Protein AF-A0A196Q5T7-F1 (afdb_monomer_lite)

Radius of gyration: 13.37 Å; chains: 1; bounding box: 36×23×31 Å

Foldseek 3Di:
DDDDDDDDDAADDADFDDKDFLQHLVLVCVVPCVVDDVVLSVCSVPPVLRIDGHDPPDDPDNDDLVRDADPHGRVVSNVSSVVSCVVSVD

Secondary structure (DSSP, 8-state):
------------PPP-SSEEESS-HHHHHHTTGGGS-HHHHHHHHH-TTTEEE--TT---TT--TTT---SS-HHHHHHHHHHHHHHHT-

pLDDT: mean 80.04, std 20.1, range [26.45, 97.0]

Sequence (90 aa):
MNVRFATIPCTKSLFLEGTKHVVPLPWVWDRGAREWLGQKRRSIANDPVNLLPVKASLSKGAEGPDEWLPPLGECGYVARFVRVVKSYYL

Structure (mmCIF, N/CA/C/O backbone):
data_AF-A0A196Q5T7-F1
#
_entry.id   AF-A0A196Q5T7-F1
#
loop_
_atom_site.group_PDB
_atom_site.id
_atom_site.type_symbol
_atom_site.label_atom_id
_atom_site.label_alt_id
_atom_site.label_comp_id
_atom_site.label_asym_id
_atom_site.label_entity_id
_atom_site.label_seq_id
_atom_site.pdbx_PDB_ins_code
_atom_site.Cartn_x
_atom_site.Cartn_y
_atom_site.Cartn_z
_atom_site.occupancy
_atom_site.B_iso_or_equiv
_atom_site.auth_seq_id
_atom_site.auth_comp_id
_atom_site.auth_asym_id
_atom_site.auth_atom_id
_atom_site.pdbx_PDB_model_num
ATOM 1 N N . MET A 1 1 ? -19.961 -8.036 -9.616 1.00 32.47 1 MET A N 1
ATOM 2 C CA . MET A 1 1 ? -18.820 -7.188 -10.024 1.00 32.47 1 MET A CA 1
ATOM 3 C C . MET A 1 1 ? -17.724 -8.107 -10.537 1.00 32.47 1 MET A C 1
ATOM 5 O O . MET A 1 1 ? -17.127 -8.821 -9.745 1.00 32.47 1 MET A O 1
ATOM 9 N N . ASN A 1 2 ? -17.548 -8.181 -11.857 1.00 26.45 2 ASN A N 1
ATOM 10 C CA . ASN A 1 2 ? -16.562 -9.062 -12.487 1.00 26.45 2 ASN A CA 1
ATOM 11 C C . ASN A 1 2 ? -15.218 -8.336 -12.565 1.00 26.45 2 ASN A C 1
ATOM 13 O O . ASN A 1 2 ? -14.998 -7.553 -13.485 1.00 26.45 2 ASN A O 1
ATOM 17 N N . VAL A 1 3 ? -14.332 -8.588 -11.603 1.00 31.88 3 VAL A N 1
ATOM 18 C CA . VAL A 1 3 ? -12.934 -8.153 -11.696 1.00 31.88 3 VAL A CA 1
ATOM 19 C C . VAL A 1 3 ? -12.220 -9.145 -12.615 1.00 31.88 3 VAL A C 1
ATOM 21 O O . VAL A 1 3 ? -11.985 -10.292 -12.237 1.00 31.88 3 VAL A O 1
ATOM 24 N N . ARG A 1 4 ? -11.948 -8.741 -13.861 1.00 32.06 4 ARG A N 1
ATOM 25 C CA . ARG A 1 4 ? -11.133 -9.529 -14.793 1.00 32.06 4 ARG A CA 1
ATOM 26 C C . ARG A 1 4 ? -9.664 -9.298 -14.449 1.00 32.06 4 ARG A C 1
ATOM 28 O O . ARG A 1 4 ? -9.122 -8.243 -14.749 1.00 32.06 4 ARG A O 1
ATOM 35 N N . PHE A 1 5 ? -9.032 -10.281 -13.819 1.00 35.81 5 PHE A N 1
ATOM 36 C CA . PHE A 1 5 ? -7.585 -10.285 -13.625 1.00 35.81 5 PHE A CA 1
ATOM 37 C C . PHE A 1 5 ? -6.920 -10.665 -14.953 1.00 35.81 5 PHE A C 1
ATOM 39 O O . PHE A 1 5 ? -7.014 -11.812 -15.389 1.00 35.81 5 PHE A O 1
ATOM 46 N N . ALA A 1 6 ? -6.303 -9.692 -15.625 1.00 38.66 6 ALA A N 1
ATOM 47 C CA . ALA A 1 6 ? -5.448 -9.959 -16.775 1.00 38.66 6 ALA A CA 1
ATOM 48 C C . ALA A 1 6 ? -4.220 -10.761 -16.313 1.00 38.66 6 ALA A C 1
ATOM 50 O O . ALA A 1 6 ? -3.557 -10.407 -15.339 1.00 38.66 6 ALA A O 1
ATOM 51 N N . THR A 1 7 ? -3.940 -11.873 -16.986 1.00 40.09 7 THR A N 1
ATOM 52 C CA . THR A 1 7 ? -2.783 -12.733 -16.721 1.00 40.09 7 THR A CA 1
ATOM 53 C C . THR A 1 7 ? -1.538 -12.124 -17.367 1.00 40.09 7 THR A C 1
ATOM 55 O O . THR A 1 7 ? -1.385 -12.227 -18.584 1.00 40.09 7 THR A O 1
ATOM 58 N N . ILE A 1 8 ? -0.664 -11.489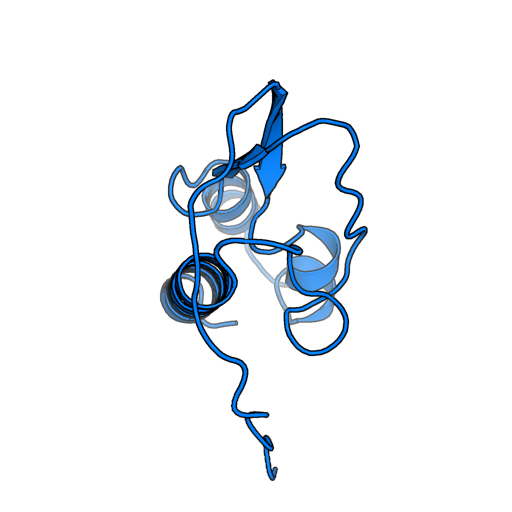 -16.578 1.00 48.06 8 ILE A N 1
ATOM 59 C CA . ILE A 1 8 ? 0.587 -10.871 -17.054 1.00 48.06 8 ILE A CA 1
ATOM 60 C C . ILE A 1 8 ? 1.799 -11.611 -16.441 1.00 48.06 8 ILE A C 1
ATOM 62 O O . ILE A 1 8 ? 1.746 -11.971 -15.260 1.00 48.06 8 ILE A O 1
ATOM 66 N N . PRO A 1 9 ? 2.866 -11.927 -17.210 1.00 49.78 9 PRO A N 1
ATOM 67 C CA . PRO A 1 9 ? 3.958 -12.783 -16.743 1.00 49.78 9 PRO A CA 1
ATOM 68 C C . PRO A 1 9 ? 4.945 -12.045 -15.820 1.00 49.78 9 PRO A C 1
ATOM 70 O O . PRO A 1 9 ? 5.433 -10.963 -16.133 1.00 49.78 9 PRO A O 1
ATOM 73 N N . CYS A 1 10 ? 5.304 -12.677 -14.698 1.00 47.91 10 CYS A N 1
ATOM 74 C CA . CYS A 1 10 ? 6.151 -12.097 -13.654 1.00 47.91 10 CYS A CA 1
ATOM 75 C C . CYS A 1 10 ? 7.659 -12.194 -13.982 1.00 47.91 10 CYS A C 1
ATOM 77 O O . CYS A 1 10 ? 8.205 -13.297 -13.973 1.00 47.91 10 CYS A O 1
ATOM 79 N N . THR A 1 11 ? 8.388 -11.075 -14.124 1.00 46.41 11 THR A N 1
ATOM 80 C CA . THR A 1 11 ? 9.872 -11.104 -14.094 1.00 46.41 11 THR A CA 1
ATOM 81 C C . THR A 1 11 ? 10.549 -9.879 -13.450 1.00 46.41 11 THR A C 1
ATOM 83 O O . THR A 1 11 ? 10.097 -8.751 -13.615 1.00 46.41 11 THR A O 1
ATOM 86 N N . LYS A 1 12 ? 11.658 -10.186 -12.739 1.00 46.31 12 LYS A N 1
ATOM 87 C CA . LYS A 1 12 ? 12.784 -9.404 -12.149 1.00 46.31 12 LYS A CA 1
ATOM 88 C C . LYS A 1 12 ? 12.520 -8.126 -11.315 1.00 46.31 12 LYS A C 1
ATOM 90 O O . LYS A 1 12 ? 11.512 -7.458 -11.439 1.00 46.31 12 LYS A O 1
ATOM 95 N N . SER A 1 13 ? 13.461 -7.850 -10.397 1.00 50.97 13 SER A N 1
ATOM 96 C CA . SER A 1 13 ? 13.403 -6.852 -9.306 1.00 50.97 13 SER A CA 1
ATOM 97 C C . SER A 1 13 ? 14.059 -5.507 -9.667 1.00 50.97 13 SER A C 1
ATOM 99 O O . SER A 1 13 ? 14.984 -5.463 -10.479 1.00 50.97 13 SER A O 1
ATOM 101 N N . LEU A 1 14 ? 13.596 -4.423 -9.034 1.00 53.03 14 LEU A N 1
ATOM 102 C CA . LEU A 1 14 ? 13.993 -3.031 -9.274 1.00 53.03 14 LEU A CA 1
ATOM 103 C C . LEU A 1 14 ? 15.038 -2.539 -8.240 1.00 53.03 14 LEU A C 1
ATOM 105 O O . LEU A 1 14 ? 14.860 -2.740 -7.043 1.00 53.03 14 LEU A O 1
ATOM 109 N N . PHE A 1 15 ? 16.098 -1.851 -8.689 1.00 41.59 15 PHE A N 1
ATOM 110 C CA . PHE A 1 15 ? 17.036 -1.066 -7.848 1.00 41.59 15 PHE A CA 1
ATOM 111 C C . PHE A 1 15 ? 16.476 0.351 -7.566 1.00 41.59 15 PHE A C 1
ATOM 113 O O . PHE A 1 15 ? 15.700 0.844 -8.379 1.00 41.59 15 PHE A O 1
ATOM 120 N N . LEU A 1 16 ? 16.850 1.003 -6.451 1.00 49.50 16 LEU A N 1
ATOM 121 C CA . LEU A 1 16 ? 16.014 1.973 -5.705 1.00 49.50 16 LEU A CA 1
ATOM 122 C C . LEU A 1 16 ? 16.590 3.411 -5.623 1.00 49.50 16 LEU A C 1
ATOM 124 O O . LEU A 1 16 ? 17.756 3.558 -5.282 1.00 49.50 16 LEU A O 1
ATOM 128 N N . GLU A 1 17 ? 15.758 4.451 -5.807 1.00 51.34 17 GLU A N 1
ATOM 129 C CA . GLU A 1 17 ? 16.024 5.872 -5.476 1.00 51.34 17 GLU A CA 1
ATOM 130 C C . GLU A 1 17 ? 14.721 6.594 -5.034 1.00 51.34 17 GLU A C 1
ATOM 132 O O . GLU A 1 17 ? 13.996 7.174 -5.847 1.00 51.34 17 GLU A O 1
ATOM 137 N N . GLY A 1 18 ? 14.414 6.548 -3.729 1.00 67.75 18 GLY A N 1
ATOM 138 C CA . GLY A 1 18 ? 13.249 7.196 -3.094 1.00 67.75 18 GLY A CA 1
ATOM 139 C C . GLY A 1 18 ? 12.138 6.228 -2.658 1.00 67.75 18 GLY A C 1
ATOM 140 O O . GLY A 1 18 ? 12.058 5.114 -3.157 1.00 67.75 18 GLY A O 1
ATOM 141 N N . THR A 1 19 ? 11.270 6.641 -1.724 1.00 78.44 19 THR A N 1
ATOM 142 C CA . THR A 1 19 ? 10.168 5.817 -1.175 1.00 78.44 19 THR A CA 1
ATOM 143 C C . THR A 1 19 ? 8.813 6.301 -1.687 1.00 78.44 19 THR A C 1
ATOM 145 O O . THR A 1 19 ? 8.517 7.494 -1.627 1.00 78.44 19 THR A O 1
ATOM 148 N N . LYS A 1 20 ? 7.964 5.388 -2.169 1.00 85.00 20 LYS A N 1
ATOM 149 C CA . LYS A 1 20 ? 6.594 5.679 -2.623 1.00 85.00 20 LYS A CA 1
ATOM 150 C C . LYS A 1 20 ? 5.578 4.774 -1.943 1.00 85.00 20 LYS A C 1
ATOM 152 O O . LYS A 1 20 ? 5.902 3.661 -1.528 1.00 85.00 20 LYS A O 1
ATOM 157 N N . HIS A 1 21 ? 4.332 5.239 -1.883 1.00 91.25 21 HIS A N 1
ATOM 158 C CA . HIS A 1 21 ? 3.219 4.411 -1.437 1.00 91.25 21 HIS A CA 1
ATOM 159 C C . HIS A 1 21 ? 2.829 3.382 -2.503 1.00 91.25 21 HIS A C 1
ATOM 161 O O . HIS A 1 21 ? 2.593 3.744 -3.658 1.00 91.25 21 HIS A O 1
ATOM 167 N N . VAL A 1 22 ? 2.729 2.112 -2.110 1.00 92.06 22 VAL A N 1
ATOM 168 C CA . VAL A 1 22 ? 2.229 1.014 -2.95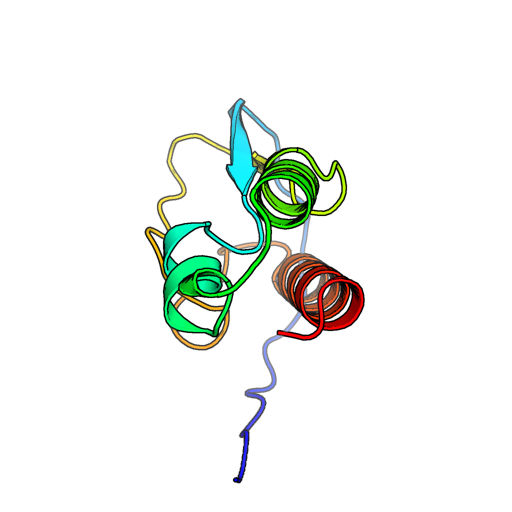1 1.00 92.06 22 VAL A CA 1
ATOM 169 C C . VAL A 1 22 ? 0.775 1.294 -3.318 1.00 92.06 22 VAL A C 1
ATOM 171 O O . VAL A 1 22 ? 0.450 1.376 -4.503 1.00 92.06 22 VAL A O 1
ATOM 174 N N . VAL A 1 23 ? -0.056 1.528 -2.300 1.00 94.00 23 VAL A N 1
ATOM 175 C CA . VAL A 1 23 ? -1.425 2.033 -2.409 1.00 94.00 23 VAL A CA 1
ATOM 176 C C . VAL A 1 23 ? -1.385 3.550 -2.181 1.00 94.00 23 VAL A C 1
ATOM 178 O O . VAL A 1 23 ? -1.101 3.991 -1.062 1.00 94.00 23 VAL A O 1
ATOM 181 N N . PRO A 1 24 ? -1.613 4.376 -3.216 1.00 93.94 24 PRO A N 1
ATOM 182 C CA . PRO A 1 24 ? -1.453 5.822 -3.099 1.00 93.94 24 PRO A CA 1
ATOM 183 C C . PRO A 1 24 ? -2.519 6.430 -2.179 1.00 93.94 24 PRO A 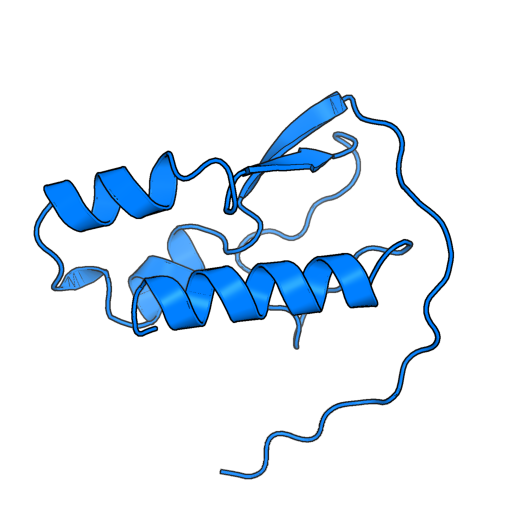C 1
ATOM 185 O O . PRO A 1 24 ? -3.679 6.029 -2.195 1.00 93.94 24 PRO A O 1
ATOM 188 N N . LEU A 1 25 ? -2.137 7.431 -1.381 1.00 93.81 25 LEU A N 1
ATOM 189 C CA . LEU A 1 25 ? -3.038 8.038 -0.392 1.00 93.81 25 LEU A CA 1
ATOM 190 C C . LEU A 1 25 ? -4.312 8.669 -0.991 1.00 93.81 25 LEU A C 1
ATOM 192 O O . LEU A 1 25 ? -5.361 8.519 -0.367 1.00 93.81 25 LEU A O 1
ATOM 196 N N . PRO A 1 26 ? -4.288 9.307 -2.180 1.00 93.56 26 PRO A N 1
ATOM 197 C CA . PRO A 1 26 ? -5.522 9.748 -2.837 1.00 93.56 26 PRO A CA 1
ATOM 198 C C . PRO A 1 26 ? -6.477 8.591 -3.179 1.00 93.56 26 PRO A C 1
ATOM 200 O O . PRO A 1 26 ? -7.669 8.683 -2.915 1.00 93.56 26 PRO A O 1
ATOM 203 N N . TRP A 1 27 ? -5.959 7.451 -3.650 1.00 95.38 27 TRP A N 1
ATOM 204 C CA . TRP A 1 27 ? -6.774 6.258 -3.930 1.00 95.38 27 TRP A CA 1
ATOM 205 C C . TRP A 1 27 ? -7.417 5.697 -2.660 1.00 95.38 27 TRP A C 1
ATOM 207 O O . TRP A 1 27 ? -8.588 5.329 -2.648 1.00 95.38 27 TRP A O 1
ATOM 217 N N . VAL A 1 28 ? -6.659 5.684 -1.560 1.00 95.75 28 VAL A N 1
ATOM 218 C CA . VAL A 1 28 ? -7.158 5.310 -0.228 1.00 95.75 28 VAL A CA 1
ATOM 219 C C . VAL A 1 28 ? -8.276 6.257 0.222 1.00 95.75 28 VAL A C 1
ATOM 221 O O . VAL A 1 28 ? -9.303 5.814 0.738 1.00 95.75 28 VAL A O 1
ATOM 224 N N . TRP A 1 29 ? -8.085 7.563 0.024 1.00 94.38 29 TRP A N 1
ATOM 225 C CA . TRP A 1 29 ? -9.043 8.607 0.386 1.00 94.38 29 TRP A CA 1
ATOM 226 C C . TRP A 1 29 ? -10.385 8.418 -0.321 1.00 94.38 29 TRP A C 1
ATOM 228 O O . TRP A 1 29 ? -11.430 8.402 0.334 1.00 94.38 29 TRP A O 1
ATOM 238 N N . ASP A 1 30 ? -10.350 8.202 -1.633 1.00 94.19 30 ASP A N 1
ATOM 239 C CA . ASP A 1 30 ? -11.545 8.059 -2.467 1.00 94.19 30 ASP A CA 1
ATOM 240 C C . ASP A 1 30 ? -12.311 6.753 -2.215 1.00 94.19 30 ASP A C 1
ATOM 242 O O . ASP A 1 30 ? -13.494 6.659 -2.534 1.00 94.19 30 ASP A O 1
ATOM 246 N N . ARG A 1 31 ? -11.675 5.768 -1.570 1.00 94.44 31 ARG A N 1
ATOM 247 C CA . ARG A 1 31 ? -12.260 4.454 -1.251 1.00 94.44 31 ARG A CA 1
ATOM 248 C C . ARG A 1 31 ? -12.648 4.282 0.216 1.00 94.44 31 ARG A C 1
ATOM 250 O O . ARG A 1 31 ? -12.708 3.173 0.729 1.00 94.44 31 ARG A O 1
ATOM 257 N N . GLY A 1 32 ? -12.953 5.389 0.891 1.00 92.19 32 GLY A N 1
ATOM 258 C CA . GLY A 1 32 ? -13.595 5.380 2.210 1.00 92.19 32 GLY A CA 1
ATOM 259 C C . GLY A 1 32 ? -12.709 5.834 3.365 1.00 92.19 32 GLY A C 1
ATOM 260 O O . GLY A 1 32 ? -13.205 5.998 4.479 1.00 92.19 32 GLY A O 1
ATOM 261 N N . ALA A 1 33 ? -11.424 6.123 3.132 1.00 94.56 33 ALA A N 1
ATOM 262 C CA . ALA A 1 33 ? -10.567 6.641 4.199 1.00 94.56 33 ALA A CA 1
ATOM 263 C C . ALA A 1 33 ? -10.871 8.093 4.603 1.00 94.56 33 ALA A C 1
ATOM 265 O O . ALA A 1 33 ? -10.377 8.545 5.638 1.00 94.56 33 ALA A O 1
ATOM 266 N N . ARG A 1 34 ? -11.706 8.805 3.831 1.00 94.00 34 ARG A N 1
ATOM 267 C CA . ARG A 1 34 ? -12.329 10.085 4.220 1.00 94.00 34 ARG A CA 1
ATOM 268 C C . ARG A 1 34 ? -12.980 10.013 5.604 1.00 94.00 34 ARG A C 1
ATOM 270 O O . ARG A 1 34 ? -12.736 10.883 6.434 1.00 94.00 34 ARG A O 1
ATOM 277 N N . GLU A 1 35 ? -13.693 8.920 5.870 1.00 95.56 35 GLU A N 1
ATOM 278 C CA . GLU A 1 35 ? -14.452 8.700 7.109 1.00 95.56 35 GLU A CA 1
ATOM 279 C C . GLU A 1 35 ? -13.605 8.109 8.244 1.00 95.56 35 GLU A C 1
ATOM 281 O O . GLU A 1 35 ? -14.071 7.905 9.365 1.00 95.56 35 GLU A O 1
ATOM 286 N N . TRP A 1 3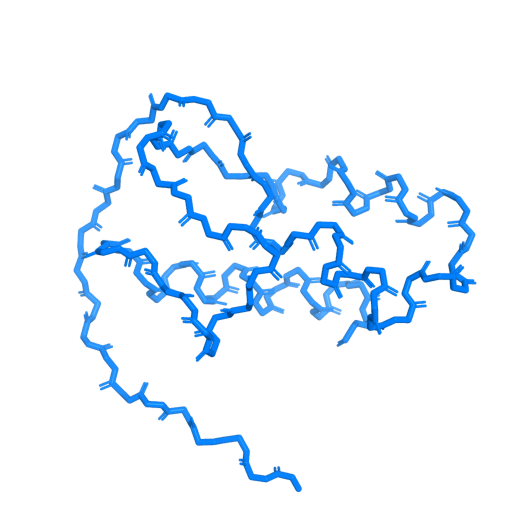6 ? -12.333 7.798 7.987 1.00 96.75 36 TRP A N 1
ATOM 287 C CA . TRP A 1 36 ? -11.476 7.225 9.012 1.00 96.75 36 TRP A CA 1
ATOM 288 C C . TRP A 1 36 ? -11.021 8.270 10.029 1.00 96.75 36 TRP A C 1
ATOM 290 O O . TRP A 1 36 ? -10.616 9.396 9.698 1.00 96.75 36 TRP A O 1
ATOM 300 N N . LEU A 1 37 ? -10.920 7.819 11.281 1.00 96.12 37 LEU A N 1
ATOM 301 C CA . LEU A 1 37 ? -10.180 8.529 12.317 1.00 96.12 37 LEU A CA 1
ATOM 302 C C . LEU A 1 37 ? -8.758 8.845 11.836 1.00 96.12 37 LEU A C 1
ATOM 304 O O . LEU A 1 37 ? -8.099 8.035 11.174 1.00 96.12 37 LEU A O 1
ATOM 308 N N . GLY A 1 38 ? -8.253 10.020 12.219 1.00 94.44 38 GLY A N 1
ATOM 309 C CA . GLY A 1 38 ? -6.931 10.491 11.797 1.00 94.44 38 GLY A CA 1
ATOM 310 C C . GLY A 1 38 ? -5.791 9.528 12.152 1.00 94.44 38 GLY A C 1
ATOM 311 O O . GLY A 1 38 ? -4.811 9.448 11.418 1.00 94.44 38 GLY A O 1
ATOM 312 N N . GLN A 1 39 ? -5.928 8.747 13.231 1.00 96.25 39 GLN A N 1
ATOM 313 C CA . GLN A 1 39 ? -4.954 7.710 13.588 1.00 96.25 39 GLN A CA 1
ATOM 314 C C . GLN A 1 39 ? -4.859 6.617 12.516 1.00 96.25 39 GLN A C 1
ATOM 316 O O . GLN A 1 39 ? -3.758 6.339 12.054 1.00 96.25 39 GLN A O 1
ATOM 321 N N . LYS A 1 40 ? -5.989 6.077 12.039 1.00 96.44 40 LYS A N 1
ATOM 322 C CA . LYS A 1 40 ? -6.001 5.035 10.997 1.00 96.44 40 LYS A CA 1
ATOM 323 C C . LYS A 1 40 ? -5.421 5.551 9.672 1.00 96.44 40 LYS A C 1
ATOM 325 O O . LYS A 1 40 ? -4.660 4.842 9.018 1.00 96.44 40 LYS A O 1
ATOM 330 N N . ARG A 1 41 ? -5.698 6.814 9.315 1.00 96.56 41 ARG A N 1
ATOM 331 C CA . ARG A 1 41 ? -5.075 7.487 8.155 1.00 96.56 41 ARG A CA 1
ATOM 332 C C . ARG A 1 41 ? -3.556 7.623 8.298 1.00 96.56 41 ARG A C 1
ATOM 334 O O . ARG A 1 41 ? -2.826 7.381 7.341 1.00 96.56 41 ARG A O 1
ATOM 341 N N . ARG A 1 42 ? -3.064 7.970 9.491 1.00 95.44 42 ARG A N 1
ATOM 342 C CA . ARG A 1 42 ? -1.618 8.009 9.767 1.00 95.44 42 ARG A CA 1
ATOM 343 C C . ARG A 1 42 ? -0.984 6.622 9.729 1.00 95.44 42 ARG A C 1
ATOM 345 O O . ARG A 1 42 ? 0.140 6.515 9.247 1.00 95.44 42 ARG A O 1
ATOM 352 N N . SER A 1 43 ? -1.680 5.584 10.190 1.00 97.00 43 SER A N 1
ATOM 353 C CA . SER A 1 43 ? -1.178 4.208 10.140 1.00 97.00 43 SER A CA 1
ATOM 354 C C . SER A 1 43 ? -0.909 3.764 8.703 1.00 97.00 43 SER A C 1
ATOM 356 O O . SER A 1 43 ? 0.221 3.402 8.406 1.00 97.00 43 SER A O 1
ATOM 358 N N . ILE A 1 44 ? -1.875 3.901 7.783 1.00 95.88 44 ILE A N 1
ATOM 359 C CA . ILE A 1 44 ? -1.668 3.488 6.380 1.00 95.88 44 ILE A CA 1
ATOM 360 C C . ILE A 1 44 ? -0.613 4.332 5.648 1.00 95.88 44 ILE A C 1
ATOM 362 O O . ILE A 1 44 ? 0.085 3.826 4.768 1.00 95.88 44 ILE A O 1
ATOM 366 N N . ALA A 1 45 ? -0.471 5.610 6.013 1.00 94.06 45 ALA A N 1
ATOM 367 C CA . ALA A 1 45 ? 0.527 6.497 5.421 1.00 94.06 45 ALA A CA 1
ATOM 368 C C . ALA A 1 45 ? 1.963 6.142 5.825 1.00 94.06 45 ALA A C 1
ATOM 370 O O . ALA A 1 45 ? 2.879 6.370 5.036 1.00 94.06 45 ALA A O 1
ATOM 371 N N . ASN A 1 46 ? 2.147 5.575 7.019 1.00 94.88 46 ASN A N 1
ATOM 372 C CA . ASN A 1 46 ? 3.456 5.219 7.568 1.00 94.88 46 ASN A CA 1
ATOM 373 C C . ASN A 1 46 ? 3.704 3.704 7.610 1.00 94.88 46 ASN A C 1
ATOM 375 O O . ASN A 1 46 ? 4.726 3.270 8.136 1.00 94.88 46 ASN A O 1
ATOM 379 N N . ASP A 1 47 ? 2.788 2.893 7.077 1.00 95.44 47 ASP A N 1
ATOM 380 C CA . ASP A 1 47 ? 2.920 1.440 7.069 1.00 95.44 47 ASP A CA 1
ATOM 381 C C . ASP A 1 47 ? 4.116 1.015 6.197 1.00 95.44 47 ASP A C 1
ATOM 383 O O . ASP A 1 47 ? 4.095 1.256 4.985 1.00 95.44 47 ASP A O 1
ATOM 387 N N . PRO A 1 48 ? 5.137 0.334 6.749 1.00 92.12 48 PRO A N 1
ATOM 388 C CA . PRO A 1 48 ? 6.287 -0.132 5.975 1.00 92.12 48 PRO A CA 1
ATOM 389 C C . PRO A 1 48 ? 5.913 -1.073 4.822 1.00 92.12 48 PRO A C 1
ATOM 391 O O . PRO A 1 48 ? 6.648 -1.182 3.840 1.00 92.12 48 PRO A O 1
ATOM 394 N N . VAL A 1 49 ? 4.773 -1.766 4.913 1.00 91.88 49 VAL A N 1
ATOM 395 C CA . VAL A 1 49 ? 4.236 -2.601 3.829 1.00 91.88 49 VAL A CA 1
ATOM 396 C C . VAL A 1 49 ? 3.657 -1.739 2.708 1.00 91.88 49 VAL A C 1
ATOM 398 O O . VAL A 1 49 ? 3.758 -2.117 1.541 1.00 91.88 49 VAL A O 1
ATOM 401 N N . ASN A 1 50 ? 3.106 -0.570 3.040 1.00 93.75 50 ASN A N 1
ATOM 402 C CA . ASN A 1 50 ? 2.645 0.401 2.057 1.00 93.75 50 ASN A CA 1
ATOM 403 C C . ASN A 1 50 ? 3.782 1.274 1.510 1.00 93.75 50 ASN A C 1
ATOM 405 O O . ASN A 1 50 ? 3.566 1.983 0.542 1.00 93.75 50 ASN A O 1
ATOM 409 N N . LEU A 1 51 ? 4.990 1.224 2.067 1.00 89.94 51 LEU A N 1
ATOM 410 C CA . LEU A 1 51 ? 6.142 1.988 1.590 1.00 89.94 51 LEU A CA 1
ATOM 411 C C . LEU A 1 51 ? 7.087 1.084 0.790 1.00 89.94 51 LEU A C 1
ATOM 413 O O . LEU A 1 51 ? 7.600 0.079 1.289 1.00 89.94 51 LEU A O 1
ATOM 417 N N . LEU A 1 52 ? 7.306 1.409 -0.482 1.00 84.00 52 LEU A N 1
ATOM 418 C CA . LEU A 1 52 ? 8.209 0.678 -1.367 1.00 84.00 52 LEU A CA 1
ATOM 419 C C . LEU A 1 52 ? 9.257 1.643 -1.920 1.00 84.00 52 LEU A C 1
ATOM 421 O O . LEU A 1 52 ? 8.889 2.696 -2.450 1.00 84.00 52 LEU A O 1
ATOM 425 N N . PRO A 1 53 ? 10.552 1.319 -1.804 1.00 76.38 53 PRO A N 1
ATOM 426 C CA . PRO A 1 53 ? 11.553 2.115 -2.468 1.00 76.38 53 PRO A CA 1
ATOM 427 C C . PRO A 1 53 ? 11.458 1.860 -3.981 1.00 76.38 53 PRO A C 1
ATOM 429 O O . PRO A 1 53 ? 11.325 0.720 -4.415 1.00 76.38 53 PRO A O 1
ATOM 432 N N . VAL A 1 54 ? 11.463 2.904 -4.798 1.00 69.88 54 VAL A N 1
ATOM 433 C CA . VAL A 1 54 ? 11.348 2.823 -6.266 1.00 69.88 54 VAL A CA 1
ATOM 434 C C . VAL A 1 54 ? 12.388 3.727 -6.903 1.00 69.88 54 VAL A C 1
ATOM 436 O O . VAL A 1 54 ? 12.975 4.547 -6.214 1.00 69.88 54 VAL A O 1
ATOM 439 N N . LYS A 1 55 ? 12.608 3.629 -8.217 1.00 67.94 55 LYS A N 1
ATOM 440 C CA . LYS A 1 55 ? 13.328 4.681 -8.951 1.00 67.94 55 LYS A CA 1
ATOM 441 C C . LYS A 1 55 ? 12.444 5.912 -9.122 1.00 67.94 55 LYS A C 1
ATOM 443 O O . LYS A 1 55 ? 11.260 5.772 -9.425 1.00 67.94 55 LYS A O 1
ATOM 448 N N . ALA A 1 56 ? 13.037 7.100 -9.033 1.00 60.72 56 ALA A N 1
ATOM 449 C CA . ALA A 1 56 ? 12.342 8.372 -9.233 1.00 60.72 56 ALA A CA 1
ATOM 450 C C . ALA A 1 56 ? 11.631 8.493 -10.599 1.00 60.72 56 ALA A C 1
ATOM 452 O O . ALA A 1 56 ? 10.632 9.201 -10.697 1.00 60.72 56 ALA A O 1
ATOM 453 N N . SER A 1 57 ? 12.102 7.779 -11.632 1.00 61.34 57 SER A N 1
ATOM 454 C CA . SER A 1 57 ? 11.505 7.785 -12.977 1.00 61.34 57 SER A CA 1
ATOM 455 C C . SER A 1 57 ? 10.169 7.043 -13.087 1.00 61.34 57 SER A C 1
ATOM 457 O O . SER A 1 57 ? 9.487 7.175 -14.101 1.00 61.34 57 SER A O 1
ATOM 459 N N . LEU A 1 58 ? 9.774 6.268 -12.072 1.00 68.12 58 LEU A N 1
ATOM 460 C CA . LEU A 1 58 ? 8.478 5.597 -12.050 1.00 68.12 58 LEU A CA 1
ATOM 461 C C . LEU A 1 58 ? 7.425 6.516 -11.430 1.00 68.12 58 LEU A C 1
ATOM 463 O O . LEU A 1 58 ? 7.378 6.718 -10.213 1.00 68.12 58 LEU A O 1
ATOM 467 N N . SER A 1 59 ? 6.555 7.049 -12.286 1.00 71.00 59 SER A N 1
ATOM 468 C CA . SER A 1 59 ? 5.359 7.782 -11.880 1.00 71.00 59 SER A CA 1
ATOM 469 C C . SER A 1 59 ? 4.126 6.917 -12.114 1.00 71.00 59 SER A C 1
ATOM 471 O O . SER A 1 59 ? 3.894 6.478 -13.234 1.00 71.00 59 SER A O 1
ATOM 473 N N . LYS A 1 60 ? 3.354 6.689 -11.048 1.00 76.94 60 LYS A N 1
ATOM 474 C CA . LYS A 1 60 ? 2.052 5.999 -11.074 1.00 76.94 60 LYS A CA 1
ATOM 475 C C . LYS A 1 60 ? 0.887 6.882 -10.609 1.00 76.94 60 LYS A C 1
ATOM 477 O O . LYS A 1 60 ? -0.217 6.408 -10.395 1.00 76.94 60 LYS A O 1
ATOM 482 N N . GLY A 1 61 ? 1.169 8.138 -10.249 1.00 82.38 61 GLY A N 1
ATOM 483 C CA . GLY A 1 61 ? 0.184 9.050 -9.656 1.00 82.38 61 GLY A CA 1
ATOM 484 C C . GLY A 1 61 ? -0.678 8.428 -8.539 1.00 82.38 61 GLY A C 1
ATOM 485 O O . GLY A 1 61 ? -0.169 7.837 -7.575 1.00 82.38 61 GLY A O 1
ATOM 486 N N . ALA A 1 62 ? -1.995 8.583 -8.691 1.00 84.44 62 ALA A N 1
ATOM 487 C CA . ALA A 1 62 ? -3.032 8.043 -7.811 1.00 84.44 62 ALA A CA 1
ATOM 488 C C . ALA A 1 62 ? -3.611 6.698 -8.294 1.00 84.44 62 ALA A C 1
ATOM 490 O O . ALA A 1 62 ? -4.593 6.227 -7.730 1.00 84.44 62 ALA A O 1
ATOM 491 N N . GLU A 1 63 ? -2.994 6.078 -9.297 1.00 85.88 63 GLU A N 1
ATOM 492 C CA . GLU A 1 63 ? -3.556 4.936 -10.013 1.00 85.88 63 GLU A CA 1
ATOM 493 C C . GLU A 1 63 ? -3.474 3.638 -9.196 1.00 85.88 63 GLU A C 1
ATOM 495 O O . GLU A 1 63 ? -2.556 3.427 -8.377 1.00 85.88 63 GLU A O 1
ATOM 500 N N . GLY A 1 64 ? -4.479 2.788 -9.415 1.00 87.00 64 GLY A N 1
ATOM 501 C CA . GLY A 1 64 ? -4.534 1.411 -8.929 1.00 87.00 64 GLY A CA 1
ATOM 502 C C . GLY A 1 64 ? -3.837 0.420 -9.873 1.00 87.00 64 GLY A C 1
ATOM 503 O O . GLY A 1 64 ? -3.423 0.791 -10.969 1.00 87.00 64 GLY A O 1
ATOM 504 N N . PRO A 1 65 ? -3.712 -0.862 -9.476 1.00 87.62 65 PRO A N 1
ATOM 505 C CA . PRO A 1 65 ? -3.079 -1.905 -10.291 1.00 87.62 65 PRO A CA 1
ATOM 506 C C . PRO A 1 65 ? -3.855 -2.255 -11.573 1.00 87.62 65 PRO A C 1
ATOM 508 O O . PRO A 1 65 ? -3.337 -2.974 -12.420 1.00 87.62 65 PRO A O 1
ATOM 511 N N . ASP A 1 66 ? -5.102 -1.802 -11.692 1.00 88.00 66 ASP A N 1
ATOM 512 C CA . ASP A 1 66 ? -5.945 -1.904 -12.884 1.00 88.00 66 ASP A CA 1
ATOM 513 C C . ASP A 1 66 ? -5.634 -0.833 -13.939 1.00 88.00 66 ASP A C 1
ATOM 515 O O . ASP A 1 66 ? -5.899 -1.043 -15.121 1.00 88.00 66 ASP A O 1
ATOM 519 N N . GLU A 1 67 ? -5.046 0.285 -13.518 1.00 87.12 67 GLU A N 1
ATOM 520 C CA . GLU A 1 67 ? -4.698 1.423 -14.374 1.00 87.12 67 GLU A CA 1
ATOM 521 C C . GLU A 1 67 ? -3.196 1.458 -14.679 1.00 87.12 67 GLU A C 1
ATOM 523 O O . GLU A 1 67 ? -2.791 1.794 -15.791 1.00 87.12 67 GLU A O 1
ATOM 528 N N . TRP A 1 68 ? -2.364 1.063 -13.711 1.00 87.50 68 TRP A N 1
ATOM 529 C CA . TRP A 1 68 ? -0.914 1.102 -13.838 1.00 87.50 68 TRP A CA 1
ATOM 530 C C . TRP A 1 68 ? -0.228 -0.068 -13.142 1.00 87.50 68 TRP A C 1
ATOM 532 O 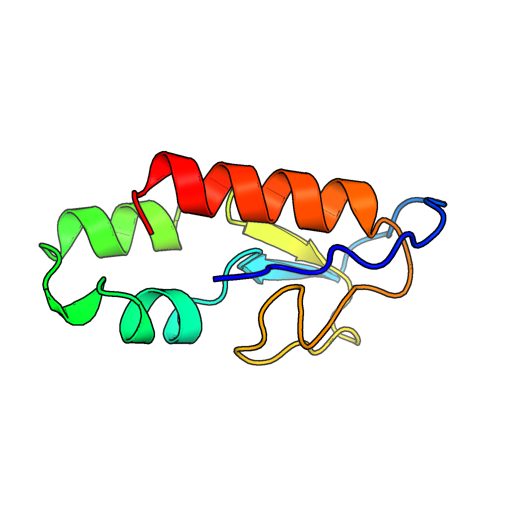O . TRP A 1 68 ? -0.545 -0.432 -12.008 1.00 87.50 68 TRP A O 1
ATOM 542 N N . LEU A 1 69 ? 0.805 -0.600 -13.794 1.00 86.81 69 LEU A N 1
ATOM 543 C CA . LEU A 1 69 ? 1.711 -1.591 -13.228 1.00 86.81 69 LEU A CA 1
ATOM 544 C C . LEU A 1 69 ? 3.170 -1.184 -13.467 1.00 86.81 69 LEU A C 1
ATOM 546 O O . LEU A 1 69 ? 3.485 -0.564 -14.487 1.00 86.81 69 LEU A O 1
ATOM 550 N N . PRO A 1 70 ? 4.086 -1.525 -12.543 1.00 85.31 70 PRO A N 1
ATOM 551 C CA . PRO A 1 70 ? 5.501 -1.285 -12.767 1.00 85.31 70 PRO A CA 1
ATOM 552 C C . PRO A 1 70 ? 6.010 -2.174 -13.913 1.00 85.31 70 PRO A C 1
ATOM 554 O O . PRO A 1 70 ? 5.611 -3.330 -13.995 1.00 85.31 70 PRO A O 1
ATOM 557 N N . PRO A 1 71 ? 6.974 -1.712 -14.731 1.00 84.00 71 PRO A N 1
ATOM 558 C CA . PRO A 1 71 ? 7.495 -2.486 -15.866 1.00 84.00 71 PRO A CA 1
ATOM 559 C C . PRO A 1 71 ? 8.225 -3.779 -15.460 1.00 84.00 71 PRO A C 1
ATOM 561 O O . PRO A 1 71 ? 8.570 -4.593 -16.310 1.00 84.00 71 PRO A O 1
ATOM 564 N N . LEU A 1 72 ? 8.529 -3.939 -14.170 1.00 82.62 72 LEU A N 1
ATOM 565 C CA . LEU A 1 72 ? 9.194 -5.092 -13.577 1.00 82.62 72 LEU A CA 1
ATOM 566 C C . LEU A 1 72 ? 8.581 -5.368 -12.198 1.00 82.62 72 LEU A C 1
ATOM 568 O O . LEU A 1 72 ? 8.222 -4.439 -11.472 1.00 82.62 72 LEU A O 1
ATOM 572 N N . GLY A 1 73 ? 8.499 -6.642 -11.806 1.00 81.75 73 GLY A N 1
ATOM 573 C CA . GLY A 1 73 ? 8.024 -7.030 -10.471 1.00 81.75 73 GLY A CA 1
ATOM 574 C C . GLY A 1 73 ? 6.513 -6.887 -10.233 1.00 81.75 73 GLY A C 1
ATOM 575 O O . GLY A 1 73 ? 6.089 -6.814 -9.078 1.00 81.75 73 GLY A O 1
ATOM 576 N N . GLU A 1 74 ? 5.701 -6.886 -11.291 1.00 85.44 74 GLU A N 1
ATOM 577 C CA . GLU A 1 74 ? 4.242 -6.692 -11.247 1.00 85.44 74 GLU A CA 1
ATOM 578 C C . GLU A 1 74 ? 3.535 -7.568 -10.209 1.00 85.44 74 GLU A C 1
ATOM 580 O O . GLU A 1 74 ? 2.797 -7.069 -9.365 1.00 85.44 74 GLU A O 1
ATOM 585 N N . CYS A 1 75 ? 3.813 -8.872 -10.197 1.00 87.44 75 CYS A N 1
ATOM 586 C CA . CYS A 1 75 ? 3.158 -9.808 -9.285 1.00 87.44 75 CYS A CA 1
ATOM 587 C C . CYS A 1 75 ? 3.465 -9.498 -7.812 1.00 87.44 75 CYS A C 1
ATOM 589 O O . CYS A 1 75 ? 2.585 -9.589 -6.956 1.00 87.44 75 CYS A O 1
ATOM 591 N N . GLY A 1 76 ? 4.698 -9.074 -7.515 1.00 88.25 76 GLY A N 1
ATOM 592 C CA . GLY A 1 76 ? 5.082 -8.628 -6.176 1.00 88.25 76 GLY A CA 1
ATOM 593 C C . GLY A 1 76 ? 4.397 -7.316 -5.795 1.00 88.25 76 GLY A C 1
ATOM 594 O O . GLY A 1 76 ? 3.922 -7.177 -4.667 1.00 88.25 76 GLY A O 1
ATOM 595 N N . TYR A 1 77 ? 4.289 -6.384 -6.746 1.00 88.69 77 TYR A N 1
ATOM 596 C CA . TYR A 1 77 ? 3.562 -5.130 -6.564 1.00 88.69 77 TYR A CA 1
ATOM 597 C C . TYR A 1 77 ? 2.075 -5.374 -6.277 1.00 88.69 77 TYR A C 1
ATOM 599 O O . TYR A 1 77 ? 1.578 -4.914 -5.250 1.00 88.69 77 TYR A O 1
ATOM 607 N N . VAL A 1 78 ? 1.391 -6.169 -7.107 1.00 91.62 78 VAL A N 1
ATOM 608 C CA . VAL A 1 78 ? -0.033 -6.507 -6.946 1.00 91.62 78 VAL A CA 1
ATOM 609 C C . VAL A 1 78 ? -0.276 -7.257 -5.639 1.00 91.62 78 VAL A C 1
ATOM 611 O O . VAL A 1 78 ? -1.176 -6.891 -4.885 1.00 91.62 78 VAL A O 1
ATOM 614 N N . ALA A 1 79 ? 0.543 -8.260 -5.306 1.00 92.31 79 ALA A N 1
ATOM 615 C CA . ALA A 1 79 ? 0.407 -8.987 -4.044 1.00 92.31 79 ALA A CA 1
ATOM 616 C C . ALA A 1 79 ? 0.541 -8.053 -2.829 1.00 92.31 79 ALA A C 1
ATOM 618 O O . ALA A 1 79 ? -0.226 -8.158 -1.866 1.00 92.31 79 ALA A O 1
ATOM 619 N N . ARG A 1 80 ? 1.485 -7.104 -2.878 1.00 93.25 80 ARG A N 1
ATOM 620 C CA . ARG A 1 80 ? 1.675 -6.106 -1.819 1.00 93.25 80 ARG A CA 1
ATOM 621 C C . ARG A 1 80 ? 0.515 -5.115 -1.758 1.00 93.25 80 ARG A C 1
ATOM 623 O O . ARG A 1 80 ? 0.043 -4.828 -0.661 1.00 93.25 80 ARG A O 1
ATOM 630 N N . PHE A 1 81 ? 0.013 -4.663 -2.906 1.00 93.94 81 PHE A N 1
ATOM 631 C CA . PHE A 1 81 ? -1.162 -3.798 -3.007 1.00 93.94 81 PHE A CA 1
ATOM 632 C C . PHE A 1 81 ? -2.386 -4.462 -2.364 1.00 93.94 81 PHE A C 1
ATOM 634 O O . PHE A 1 81 ? -2.984 -3.904 -1.445 1.00 93.94 81 PHE A O 1
ATOM 641 N N . VAL A 1 82 ? -2.698 -5.700 -2.765 1.00 94.81 82 VAL A N 1
ATOM 642 C CA . VAL A 1 82 ? -3.810 -6.491 -2.212 1.00 94.81 82 VAL A CA 1
ATOM 643 C C . VAL A 1 82 ? -3.651 -6.698 -0.708 1.00 94.81 82 VAL A C 1
ATOM 645 O O . VAL A 1 82 ? -4.628 -6.583 0.031 1.00 94.81 82 VAL A O 1
ATOM 648 N N . ARG A 1 83 ? -2.431 -6.977 -0.230 1.00 95.75 83 ARG A N 1
ATOM 649 C CA . ARG A 1 83 ? -2.160 -7.117 1.207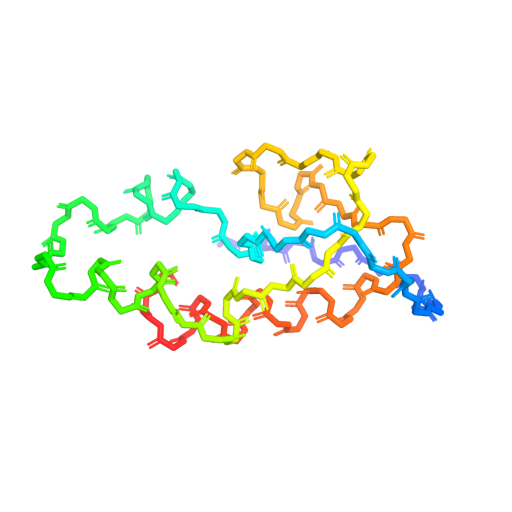 1.00 95.75 83 ARG A CA 1
ATOM 650 C C . ARG A 1 83 ? -2.515 -5.843 1.971 1.00 95.75 83 ARG A C 1
ATOM 652 O O . ARG A 1 83 ? -3.199 -5.939 2.981 1.00 95.75 83 ARG A O 1
ATOM 659 N N . VAL A 1 84 ? -2.072 -4.675 1.503 1.00 96.06 84 VAL A N 1
ATOM 660 C CA . VAL A 1 84 ? -2.365 -3.393 2.167 1.00 96.06 84 VAL A CA 1
ATOM 661 C C . VAL A 1 84 ? -3.867 -3.112 2.151 1.00 96.06 84 VAL A C 1
ATOM 663 O O . VAL A 1 84 ? -4.440 -2.862 3.205 1.00 96.06 84 VAL A O 1
ATOM 666 N N . VAL A 1 85 ? -4.526 -3.228 0.996 1.00 96.19 85 VAL A N 1
ATOM 667 C CA . VAL A 1 85 ? -5.981 -3.021 0.872 1.00 96.19 85 VAL A CA 1
ATOM 668 C C . VAL A 1 85 ? -6.751 -3.890 1.871 1.00 96.19 85 VAL A C 1
ATOM 670 O O . VAL A 1 85 ? -7.564 -3.378 2.641 1.00 96.19 85 VAL A O 1
ATOM 673 N N . LYS A 1 86 ? -6.413 -5.184 1.957 1.00 96.25 86 LYS A N 1
ATOM 674 C CA . LYS A 1 86 ? -7.034 -6.107 2.916 1.00 96.25 86 LYS A CA 1
ATOM 675 C C . LYS A 1 86 ? -6.748 -5.746 4.374 1.00 96.25 86 LYS A C 1
ATOM 677 O O . LYS A 1 86 ? -7.669 -5.788 5.182 1.00 96.25 86 LYS A O 1
ATOM 682 N N . SER A 1 87 ? -5.514 -5.368 4.720 1.00 96.56 87 SER A N 1
ATOM 683 C CA . SER A 1 87 ? -5.152 -4.990 6.097 1.00 96.56 87 SER A CA 1
ATOM 684 C C . SER A 1 87 ? -5.937 -3.784 6.617 1.00 96.56 87 SER A C 1
ATOM 686 O O . SER A 1 87 ? -6.150 -3.666 7.822 1.00 96.56 87 SER A O 1
ATOM 688 N N . TYR A 1 88 ? -6.360 -2.885 5.724 1.00 96.06 88 TYR A N 1
ATOM 689 C CA . TYR A 1 88 ? -7.069 -1.659 6.094 1.00 96.06 88 TYR A CA 1
ATOM 690 C C . TYR A 1 88 ? -8.575 -1.677 5.805 1.00 96.06 88 TYR A C 1
ATOM 692 O O . TYR A 1 88 ? -9.256 -0.708 6.167 1.00 96.06 88 TYR A O 1
ATOM 700 N N . TYR A 1 89 ? -9.097 -2.786 5.270 1.00 94.25 89 TYR A N 1
ATOM 701 C CA . TYR A 1 89 ? -10.501 -2.960 4.883 1.00 94.25 89 TYR A CA 1
ATOM 702 C C . TYR A 1 89 ? -10.957 -1.908 3.857 1.00 94.25 89 TYR A C 1
ATOM 704 O O . TYR A 1 89 ? -11.949 -1.211 4.076 1.00 94.25 89 TYR A O 1
ATOM 712 N N . LEU A 1 90 ? -10.168 -1.766 2.787 1.00 90.31 90 LEU A N 1
ATOM 713 C CA . LEU A 1 90 ? -10.466 -0.951 1.603 1.00 90.31 90 LEU A CA 1
ATOM 714 C C . LEU A 1 90 ? -11.065 -1.793 0.467 1.00 90.31 90 LEU A C 1
ATOM 716 O O . LEU A 1 90 ? -10.847 -3.028 0.470 1.00 90.31 90 LEU A O 1
#